Protein AF-A0A7C9MC09-F1 (afdb_monomer_lite)

pLDDT: mean 87.09, std 14.57, range [54.69, 97.94]

Sequence (71 aa):
MKKLKEELTSKMHSEFTISKEAEVKLKAGSMWSVAGFDCDDVTMKKWCDAYGITSQQAMKYKDFWRKLFKK

Secondary structure (DSSP, 8-state):
-HHHHHHHHHHHHHHT---HHHHHHHHHHHHHHHH-TT--HHHHHHHHHHHT--HHHHHHTHHHHHHHHT-

Organism: NCBI:txid2608404

Foldseek 3Di:
DVVVVVVVVVVVVVVPDDDPLVLLLVLLLVLCVPQPLPHDPVSSCVSCVVSVHDSVSSVVNSVVNVVVVVD

Structure (mmCIF, N/CA/C/O backbone):
data_AF-A0A7C9MC09-F1
#
_entry.id   AF-A0A7C9MC09-F1
#
loop_
_atom_site.group_PDB
_atom_site.id
_atom_site.type_symbol
_atom_site.label_atom_id
_atom_site.label_alt_id
_atom_site.label_comp_id
_atom_site.label_asym_id
_atom_site.label_entity_id
_atom_site.label_seq_id
_atom_site.pdbx_PDB_ins_code
_atom_site.Cartn_x
_atom_site.Cartn_y
_atom_site.Cartn_z
_atom_site.occupancy
_atom_site.B_iso_or_equiv
_atom_site.auth_seq_id
_atom_site.auth_comp_id
_atom_site.auth_asym_id
_atom_site.auth_atom_id
_atom_site.pdbx_PDB_model_num
ATOM 1 N N . MET A 1 1 ? -21.340 -16.485 33.764 1.00 59.44 1 MET A N 1
ATOM 2 C CA . MET A 1 1 ? -20.243 -16.703 32.788 1.00 59.44 1 MET A CA 1
ATOM 3 C C . MET A 1 1 ? -20.612 -16.371 31.341 1.00 59.44 1 MET A C 1
ATOM 5 O O . MET A 1 1 ? -19.820 -15.701 30.699 1.00 59.44 1 MET A O 1
ATOM 9 N N . LYS A 1 2 ? -21.780 -16.783 30.820 1.00 64.06 2 LYS A N 1
ATOM 10 C CA . LYS A 1 2 ? -22.180 -16.530 29.416 1.00 64.06 2 LYS A CA 1
ATOM 11 C C . LYS A 1 2 ? -22.211 -15.034 29.041 1.00 64.06 2 LYS A C 1
ATOM 13 O O . LYS A 1 2 ? -21.567 -14.630 28.085 1.00 64.06 2 LYS A O 1
ATOM 18 N N . LYS A 1 3 ? -22.817 -14.218 29.911 1.00 66.25 3 LYS A N 1
ATOM 19 C CA . LYS A 1 3 ? -22.930 -12.755 29.772 1.00 66.25 3 LYS A CA 1
ATOM 20 C C . LYS A 1 3 ? -21.574 -12.026 29.721 1.00 66.25 3 LYS A C 1
ATOM 22 O O . LYS A 1 3 ? -21.404 -11.111 28.935 1.00 66.25 3 LYS A O 1
ATOM 27 N N . LEU A 1 4 ? -20.593 -12.484 30.509 1.00 67.56 4 LEU A N 1
ATOM 28 C CA . LEU A 1 4 ? -19.233 -11.921 30.529 1.00 67.56 4 LEU A CA 1
ATOM 29 C C . LEU A 1 4 ? -18.471 -12.231 29.231 1.00 67.56 4 LEU A C 1
ATOM 31 O O . LEU A 1 4 ? -17.750 -11.380 28.725 1.00 67.56 4 LEU A O 1
ATOM 35 N N . LYS A 1 5 ? -18.648 -13.440 28.676 1.00 66.00 5 LYS A N 1
ATOM 36 C CA . LYS A 1 5 ? -18.069 -13.806 27.376 1.00 66.00 5 LYS A CA 1
ATOM 37 C C . LYS A 1 5 ? -18.656 -12.964 26.245 1.00 66.00 5 LYS A C 1
ATOM 39 O O . LYS A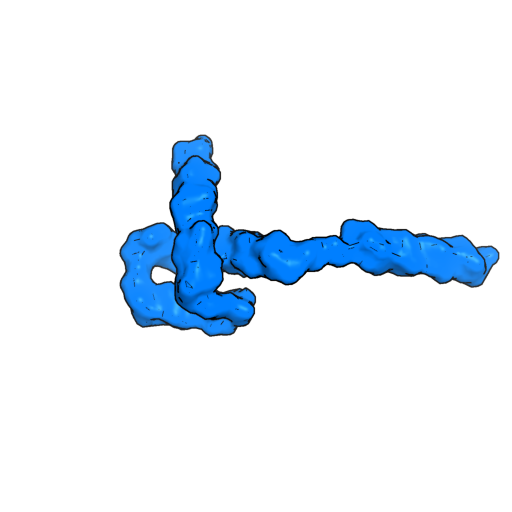 1 5 ? -17.898 -12.436 25.447 1.00 66.00 5 LYS A O 1
ATOM 44 N N . GLU A 1 6 ? -19.976 -12.810 26.204 1.00 68.69 6 GLU A N 1
ATOM 45 C CA . GLU A 1 6 ? -20.656 -12.000 25.183 1.00 68.69 6 GLU A CA 1
ATOM 46 C C . GLU A 1 6 ? -20.239 -10.522 25.250 1.00 68.69 6 GLU A C 1
ATOM 48 O O . GLU A 1 6 ? -19.958 -9.912 24.221 1.00 68.69 6 GLU A O 1
ATOM 53 N N . GLU A 1 7 ? -20.113 -9.963 26.455 1.00 65.94 7 GLU A N 1
ATOM 54 C CA . GLU A 1 7 ? -19.684 -8.576 26.653 1.00 65.94 7 GLU A CA 1
ATOM 55 C C . GLU A 1 7 ? -18.214 -8.351 26.255 1.00 65.94 7 GLU A C 1
ATOM 57 O O . GLU A 1 7 ? -17.892 -7.348 25.619 1.00 65.94 7 GLU A O 1
ATOM 62 N N . LEU A 1 8 ? -17.328 -9.305 26.563 1.00 60.09 8 LEU A N 1
ATOM 63 C CA . LEU A 1 8 ? -15.916 -9.249 26.176 1.00 60.09 8 LEU A CA 1
ATOM 64 C C . LEU A 1 8 ? -15.741 -9.362 24.654 1.00 60.09 8 LEU A C 1
ATOM 66 O O . LEU A 1 8 ? -15.005 -8.581 24.057 1.00 60.09 8 LEU A O 1
ATOM 70 N N . THR A 1 9 ? -16.454 -10.293 24.013 1.00 62.06 9 THR A N 1
ATOM 71 C CA . THR A 1 9 ? -16.446 -10.462 22.552 1.00 62.06 9 THR A CA 1
ATOM 72 C C . THR A 1 9 ? -17.007 -9.228 21.844 1.00 62.06 9 THR A C 1
ATOM 74 O O . THR A 1 9 ? -16.423 -8.760 20.867 1.00 62.06 9 THR A O 1
ATOM 77 N N . SER A 1 10 ? -18.091 -8.644 22.360 1.00 61.75 10 SER A N 1
ATOM 78 C CA . SER A 1 10 ? -18.671 -7.423 21.794 1.00 61.75 10 SER A CA 1
ATOM 79 C C . SER A 1 10 ? -17.738 -6.216 21.930 1.00 61.75 10 SER A C 1
ATOM 81 O O . SER A 1 10 ? -17.610 -5.446 20.979 1.00 61.75 10 SER A O 1
ATOM 83 N N . LYS A 1 11 ? -17.065 -6.046 23.078 1.00 61.84 11 LYS A N 1
ATOM 84 C CA . LYS A 1 11 ? -16.090 -4.959 23.285 1.00 61.84 11 LYS A CA 1
ATOM 85 C C . LYS A 1 11 ? -14.865 -5.115 22.382 1.00 61.84 11 LYS A C 1
ATOM 87 O O . LYS 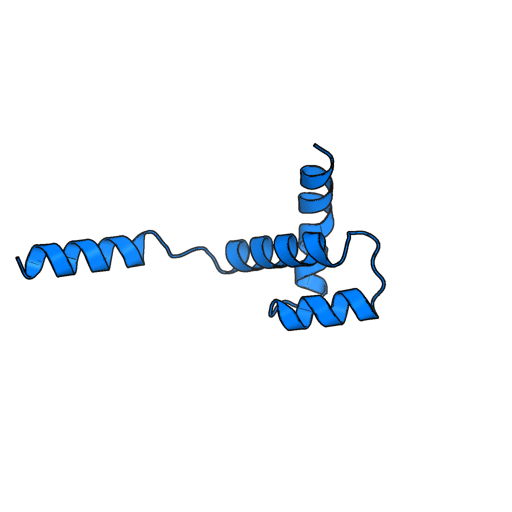A 1 11 ? -14.472 -4.155 21.729 1.00 61.84 11 LYS A O 1
ATOM 92 N N . MET A 1 12 ? -14.348 -6.336 22.226 1.00 63.06 12 MET A N 1
ATOM 93 C CA . MET A 1 12 ? -13.260 -6.622 21.281 1.00 63.06 12 MET A CA 1
ATOM 94 C C . MET A 1 12 ? -13.608 -6.245 19.834 1.00 63.06 12 MET A C 1
ATOM 96 O O . MET A 1 12 ? -12.769 -5.701 19.128 1.00 63.06 12 MET A O 1
ATOM 100 N N . HIS A 1 13 ? -14.827 -6.510 19.363 1.00 61.03 13 HIS A N 1
ATOM 101 C CA . HIS A 1 13 ? -15.211 -6.154 17.991 1.00 61.03 13 HIS A CA 1
ATOM 102 C C . HIS A 1 13 ? -15.523 -4.659 17.822 1.00 61.03 13 HIS A C 1
ATOM 104 O O . HIS A 1 13 ? -15.260 -4.090 16.763 1.00 61.03 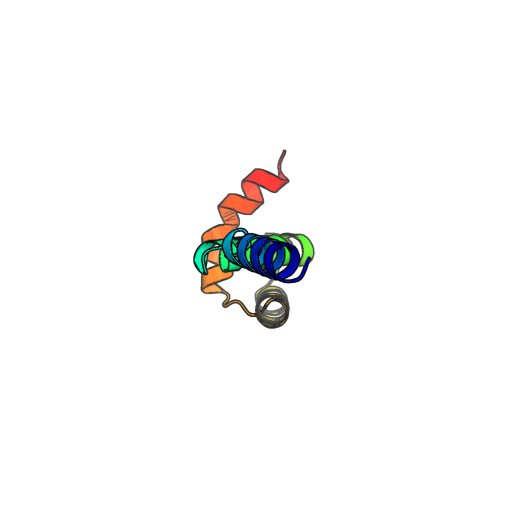13 HIS A O 1
ATOM 110 N N . SER A 1 14 ? -16.014 -4.009 18.879 1.00 59.97 14 SER A N 1
ATOM 111 C CA . SER A 1 14 ? -16.260 -2.565 18.918 1.00 59.97 14 SER A CA 1
ATOM 112 C C . SER A 1 14 ? -14.970 -1.739 18.882 1.00 59.97 14 SER A C 1
ATOM 114 O O . SER A 1 14 ? -14.946 -0.681 18.261 1.00 59.97 14 SER A O 1
ATOM 116 N N . GLU A 1 15 ? -13.903 -2.194 19.543 1.00 58.44 15 GLU A N 1
ATOM 117 C CA . GLU A 1 15 ? -12.648 -1.436 19.682 1.00 58.44 15 GLU A CA 1
ATOM 118 C C . GLU A 1 15 ? -11.653 -1.653 18.527 1.00 58.44 15 GLU A C 1
ATOM 120 O O . GLU A 1 15 ? -10.692 -0.901 18.390 1.00 58.44 15 GLU A O 1
ATOM 125 N N . PHE A 1 16 ? -11.895 -2.634 17.651 1.00 62.09 16 PHE A N 1
ATOM 126 C CA . PHE A 1 16 ? -10.996 -2.982 16.538 1.00 62.09 16 PHE A CA 1
ATOM 127 C C . PHE A 1 16 ? -11.467 -2.502 15.158 1.00 62.09 16 PHE A C 1
ATOM 129 O O . PHE A 1 16 ? -10.894 -2.881 14.134 1.00 62.09 16 PHE A O 1
ATOM 136 N N . THR A 1 17 ? -12.490 -1.648 15.095 1.00 70.81 17 THR A N 1
ATOM 137 C CA . THR A 1 17 ? -12.955 -1.112 13.811 1.00 70.81 17 THR A CA 1
ATOM 138 C C . THR A 1 17 ? -12.130 0.116 13.425 1.00 70.81 17 THR A C 1
ATOM 140 O O . THR A 1 17 ? -12.418 1.236 13.840 1.00 70.81 17 THR A O 1
ATOM 143 N N . ILE A 1 18 ? -11.089 -0.082 12.613 1.00 78.19 18 ILE A N 1
ATOM 144 C CA . ILE A 1 18 ? -10.392 1.030 11.954 1.00 78.19 18 ILE A CA 1
ATOM 145 C C . ILE A 1 18 ? -11.236 1.565 10.795 1.00 78.19 18 ILE A C 1
ATOM 147 O O . ILE A 1 18 ? -11.960 0.821 10.131 1.00 78.19 18 ILE A O 1
ATOM 151 N N . SER A 1 19 ? -11.152 2.869 10.527 1.00 89.81 19 SER A N 1
ATOM 152 C CA . SER A 1 19 ? -11.818 3.429 9.351 1.00 89.81 19 SER A CA 1
ATOM 153 C C . SER A 1 19 ? -11.205 2.855 8.070 1.00 89.81 19 SER A C 1
ATOM 155 O O . SER A 1 19 ? -10.009 2.560 8.017 1.00 89.81 19 SER A O 1
ATOM 157 N N . LYS A 1 20 ? -12.001 2.769 6.996 1.00 90.81 20 LYS A N 1
ATOM 158 C CA . LYS A 1 20 ? -11.502 2.358 5.669 1.00 90.81 20 LYS A CA 1
ATOM 159 C C . LYS A 1 20 ? -10.306 3.204 5.222 1.00 90.81 20 LYS A C 1
ATOM 161 O O . LYS A 1 20 ? -9.387 2.707 4.583 1.00 90.81 20 LYS A O 1
ATOM 166 N N . GLU A 1 21 ? -10.299 4.488 5.576 1.00 94.19 21 GLU A N 1
ATOM 167 C CA . GLU A 1 21 ? -9.186 5.379 5.259 1.00 94.19 21 GLU A CA 1
ATOM 168 C C . GLU A 1 21 ? -7.917 5.039 6.054 1.00 94.19 21 GLU A C 1
ATOM 170 O O . GLU A 1 21 ? -6.822 5.033 5.488 1.00 94.19 21 GLU A O 1
ATOM 175 N N . ALA A 1 22 ? -8.051 4.705 7.341 1.00 93.75 22 ALA A N 1
ATOM 176 C CA . ALA A 1 22 ? -6.931 4.241 8.154 1.00 93.75 22 ALA A CA 1
ATOM 177 C C . ALA A 1 22 ? -6.369 2.911 7.626 1.00 93.75 22 ALA A C 1
ATOM 179 O O . ALA A 1 22 ? -5.152 2.758 7.534 1.00 93.75 22 ALA A O 1
ATOM 180 N N . GLU A 1 23 ? -7.236 1.990 7.203 1.00 94.88 23 GLU A N 1
ATOM 181 C CA . GLU A 1 23 ? -6.833 0.725 6.586 1.00 94.88 23 GLU A CA 1
ATOM 182 C C . GLU A 1 23 ? -6.017 0.953 5.304 1.00 94.88 23 GLU A C 1
ATOM 184 O O . GLU A 1 23 ? -4.917 0.417 5.165 1.00 94.88 23 GLU A O 1
ATOM 189 N N . VAL A 1 24 ? -6.504 1.802 4.393 1.00 96.94 24 VAL A N 1
ATOM 190 C CA . VAL A 1 24 ? -5.785 2.154 3.157 1.00 96.94 24 VAL A CA 1
ATOM 191 C C . VAL A 1 24 ? -4.437 2.805 3.468 1.00 96.94 24 VAL A C 1
ATOM 193 O O . VAL A 1 24 ? -3.430 2.461 2.848 1.00 96.94 24 VAL A O 1
ATOM 196 N N . LYS A 1 25 ? -4.391 3.719 4.444 1.00 97.19 25 LYS A N 1
ATOM 197 C CA . LYS A 1 25 ? -3.150 4.380 4.862 1.00 97.19 25 LYS A CA 1
ATOM 198 C C . LYS A 1 25 ? -2.115 3.376 5.371 1.00 97.19 25 LYS A C 1
ATOM 200 O O . LYS A 1 25 ? -0.944 3.497 5.012 1.00 97.19 25 LYS A O 1
ATOM 205 N N . LEU A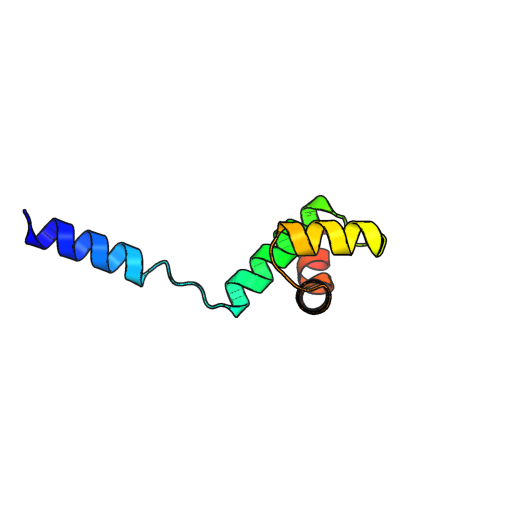 1 26 ? -2.530 2.405 6.186 1.00 96.12 26 LEU A N 1
ATOM 206 C CA . LEU A 1 26 ? -1.654 1.355 6.714 1.00 96.12 26 LEU A CA 1
ATOM 207 C C . LEU A 1 26 ? -1.165 0.421 5.602 1.00 96.12 26 LEU A C 1
ATOM 209 O O . LEU A 1 26 ? 0.038 0.202 5.490 1.00 96.12 26 LEU A O 1
ATOM 213 N N . LYS A 1 27 ? -2.065 -0.036 4.721 1.00 97.38 27 LYS A N 1
ATOM 214 C CA . LYS A 1 27 ? -1.714 -0.858 3.550 1.00 97.38 27 LYS A CA 1
ATOM 215 C C . LYS A 1 27 ? -0.712 -0.159 2.633 1.00 97.38 27 LYS A C 1
ATOM 217 O O . LYS A 1 27 ? 0.261 -0.777 2.215 1.00 97.38 27 LYS A O 1
ATOM 222 N N . ALA A 1 28 ? -0.896 1.137 2.371 1.00 97.50 28 ALA A N 1
ATOM 223 C CA . ALA A 1 28 ? 0.061 1.934 1.605 1.00 97.50 28 ALA A CA 1
ATOM 224 C C . ALA A 1 28 ? 1.434 2.002 2.293 1.00 97.50 28 ALA A C 1
ATOM 226 O O . ALA A 1 28 ? 2.456 1.931 1.620 1.00 97.50 28 ALA A O 1
ATOM 227 N N . GLY A 1 29 ? 1.470 2.104 3.625 1.00 96.62 29 GLY A N 1
ATOM 228 C CA . GLY A 1 29 ? 2.715 2.079 4.397 1.00 96.62 29 GLY A CA 1
ATOM 229 C C . GLY A 1 29 ? 3.454 0.750 4.276 1.00 96.62 29 GLY A C 1
ATOM 230 O O . GLY A 1 29 ? 4.644 0.740 3.966 1.00 96.62 29 GLY A O 1
ATOM 231 N N . SER A 1 30 ? 2.739 -0.366 4.445 1.00 96.69 30 SER A N 1
ATOM 232 C CA . SER A 1 30 ? 3.294 -1.708 4.235 1.00 96.69 30 SER A CA 1
ATOM 233 C C . SER A 1 30 ? 3.815 -1.878 2.808 1.00 96.69 30 SER A C 1
ATOM 235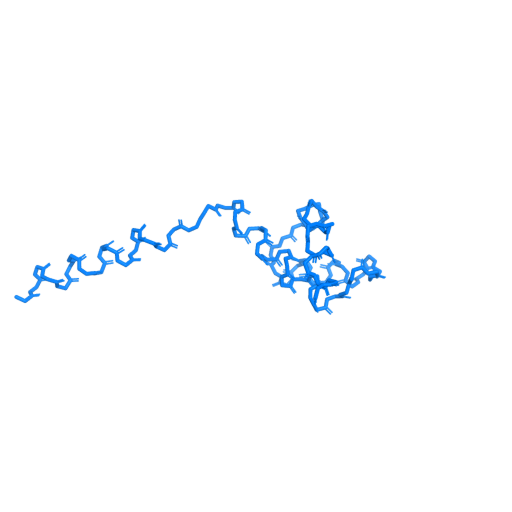 O O . SER A 1 30 ? 4.955 -2.294 2.625 1.00 96.69 30 SER A O 1
ATOM 237 N N . MET A 1 31 ? 3.036 -1.461 1.809 1.00 97.12 31 MET A N 1
ATOM 238 C CA . MET A 1 31 ? 3.439 -1.477 0.404 1.00 97.12 31 MET A CA 1
ATOM 239 C C . MET A 1 31 ? 4.755 -0.711 0.179 1.00 97.12 31 MET A C 1
ATOM 241 O O . MET A 1 31 ? 5.720 -1.293 -0.316 1.00 97.12 31 MET A O 1
ATOM 245 N N . TRP A 1 32 ? 4.840 0.555 0.609 1.00 97.38 32 TRP A N 1
ATOM 246 C CA . TRP A 1 32 ? 6.038 1.385 0.419 1.00 97.38 32 TRP A CA 1
ATOM 247 C C . TRP A 1 32 ? 7.268 0.863 1.164 1.00 97.38 32 TRP A C 1
ATOM 249 O O . TRP A 1 32 ? 8.383 1.034 0.673 1.00 97.38 32 TRP A O 1
ATOM 259 N N . SER A 1 33 ? 7.081 0.205 2.312 1.00 94.94 33 SER A N 1
ATOM 260 C CA . SER A 1 33 ? 8.186 -0.408 3.060 1.00 94.94 33 SER A CA 1
ATOM 261 C C . SER A 1 33 ? 8.859 -1.560 2.306 1.00 94.94 33 SER A C 1
ATOM 263 O O . SER A 1 33 ? 10.044 -1.804 2.511 1.00 94.94 33 SER A O 1
ATOM 265 N N . VAL A 1 34 ? 8.121 -2.236 1.416 1.00 95.06 34 VAL A N 1
ATOM 266 C CA . VAL A 1 34 ? 8.616 -3.375 0.630 1.00 95.06 34 VAL A CA 1
ATOM 267 C C . VAL A 1 34 ? 9.052 -2.944 -0.768 1.00 95.06 34 VAL A C 1
ATOM 269 O O . VAL A 1 34 ? 10.125 -3.328 -1.222 1.00 95.06 34 VAL A O 1
ATOM 272 N N . ALA A 1 35 ? 8.232 -2.148 -1.459 1.00 95.38 35 ALA A N 1
ATOM 273 C CA . ALA A 1 35 ? 8.525 -1.696 -2.817 1.00 95.38 35 ALA A CA 1
ATOM 274 C C . ALA A 1 35 ? 9.672 -0.673 -2.858 1.00 95.38 35 ALA A C 1
ATOM 276 O O . ALA A 1 35 ? 10.419 -0.622 -3.831 1.00 95.38 35 ALA A O 1
ATOM 277 N N . GLY A 1 36 ? 9.821 0.131 -1.801 1.00 95.38 36 GLY A N 1
ATOM 278 C CA . GLY A 1 36 ? 10.680 1.308 -1.793 1.00 95.38 36 GLY A CA 1
ATOM 279 C C . GLY A 1 36 ? 10.005 2.519 -2.446 1.00 95.38 36 GLY A C 1
ATOM 280 O O . GLY A 1 36 ? 9.176 2.403 -3.346 1.00 95.38 36 GLY A O 1
ATOM 281 N N . PHE A 1 37 ? 10.352 3.722 -1.982 1.00 95.62 37 PHE A N 1
ATOM 282 C CA . PHE A 1 37 ? 9.690 4.961 -2.418 1.00 95.62 37 PHE A CA 1
ATOM 283 C C . PHE A 1 37 ? 10.012 5.375 -3.858 1.00 95.62 37 PHE A C 1
ATOM 285 O O . PHE A 1 37 ? 9.283 6.186 -4.423 1.00 95.62 37 PHE A O 1
ATOM 292 N N . ASP A 1 38 ? 11.075 4.846 -4.452 1.00 94.88 38 ASP A N 1
ATOM 293 C CA . ASP A 1 38 ? 11.525 5.197 -5.802 1.00 94.88 38 ASP A CA 1
ATOM 294 C C . ASP A 1 38 ? 11.389 3.995 -6.768 1.00 94.88 38 ASP A C 1
ATOM 296 O O . ASP A 1 38 ? 12.114 3.899 -7.752 1.00 94.88 38 ASP A O 1
ATOM 300 N N . CYS A 1 39 ? 10.470 3.060 -6.475 1.00 95.12 39 CYS A N 1
ATOM 301 C CA . CYS A 1 39 ? 10.194 1.900 -7.325 1.00 95.12 39 CYS A CA 1
ATOM 302 C C . CYS A 1 39 ? 9.559 2.283 -8.672 1.00 95.12 39 CYS A C 1
ATOM 304 O O . CYS A 1 39 ? 8.881 3.307 -8.783 1.00 95.12 39 CYS A O 1
ATOM 306 N N . ASP A 1 40 ? 9.727 1.418 -9.673 1.00 96.44 40 ASP A N 1
ATOM 307 C CA . ASP A 1 40 ? 9.063 1.552 -10.971 1.00 96.44 40 ASP A CA 1
ATOM 308 C C . ASP A 1 40 ? 7.562 1.196 -10.920 1.00 96.44 40 ASP A C 1
ATOM 310 O O . ASP A 1 40 ? 7.055 0.631 -9.943 1.00 96.44 40 ASP A O 1
ATOM 314 N N . ASP A 1 41 ? 6.843 1.519 -11.999 1.00 94.56 41 ASP A N 1
ATOM 315 C CA . ASP A 1 41 ? 5.395 1.303 -12.111 1.00 94.56 41 ASP A CA 1
ATOM 316 C C . ASP A 1 41 ? 5.005 -0.182 -12.062 1.00 94.56 41 ASP A C 1
ATOM 318 O O . ASP A 1 41 ? 3.940 -0.534 -11.545 1.00 94.56 41 ASP A O 1
ATOM 322 N N . VAL A 1 42 ? 5.862 -1.073 -12.574 1.00 97.00 42 VAL A N 1
ATOM 323 C CA . VAL A 1 42 ? 5.615 -2.524 -12.592 1.00 97.00 42 VAL A CA 1
ATOM 324 C C . VAL A 1 42 ? 5.644 -3.075 -11.167 1.00 97.00 42 VAL A C 1
ATOM 326 O O . VAL A 1 42 ? 4.733 -3.794 -10.745 1.00 97.00 42 VAL A O 1
ATOM 329 N N . THR A 1 43 ? 6.662 -2.690 -10.403 1.00 96.81 43 THR A N 1
ATOM 330 C CA . THR A 1 43 ? 6.842 -3.037 -8.994 1.00 96.81 43 THR A CA 1
ATOM 331 C C . THR A 1 43 ? 5.731 -2.432 -8.149 1.00 96.81 43 THR A C 1
ATOM 333 O O . THR A 1 43 ? 5.132 -3.133 -7.330 1.00 96.81 43 THR A O 1
ATOM 336 N N . MET A 1 44 ? 5.400 -1.160 -8.385 1.00 96.12 44 MET A N 1
ATOM 337 C CA . MET A 1 44 ? 4.318 -0.478 -7.684 1.00 96.12 44 MET A CA 1
ATOM 338 C C . MET A 1 44 ? 2.985 -1.198 -7.892 1.00 96.12 44 MET A C 1
ATOM 340 O O . MET A 1 44 ? 2.290 -1.483 -6.917 1.00 96.12 44 MET A O 1
ATOM 344 N N . LYS A 1 45 ? 2.637 -1.529 -9.142 1.00 96.94 45 LYS A N 1
ATOM 345 C CA . LYS A 1 45 ? 1.392 -2.231 -9.469 1.00 96.94 45 LYS A CA 1
ATOM 346 C C . LYS A 1 45 ? 1.325 -3.597 -8.789 1.00 96.94 45 LYS A C 1
ATOM 348 O O . LYS A 1 45 ? 0.347 -3.876 -8.104 1.00 96.94 45 LYS A O 1
ATOM 353 N N . LYS A 1 46 ? 2.391 -4.401 -8.894 1.00 97.81 46 LYS A N 1
ATOM 354 C CA . LYS A 1 46 ? 2.485 -5.722 -8.251 1.00 97.81 46 LYS A CA 1
ATOM 355 C C . LYS A 1 46 ? 2.179 -5.652 -6.753 1.00 97.81 46 LYS A C 1
ATOM 357 O O . LYS A 1 46 ? 1.421 -6.473 -6.240 1.00 97.81 46 LYS A O 1
ATOM 362 N N . TRP A 1 47 ? 2.777 -4.696 -6.044 1.00 97.88 47 TRP A N 1
ATOM 363 C CA . TRP A 1 47 ? 2.582 -4.586 -4.600 1.00 97.88 47 TRP A CA 1
ATOM 364 C C . TRP A 1 47 ? 1.255 -3.923 -4.224 1.00 97.88 47 TRP A C 1
ATOM 366 O O . TRP A 1 47 ? 0.645 -4.322 -3.237 1.00 97.88 47 TRP A O 1
ATOM 376 N N . CYS A 1 48 ? 0.752 -2.978 -5.018 1.00 97.69 48 CYS A N 1
ATOM 377 C CA . CYS A 1 48 ? -0.603 -2.449 -4.849 1.00 97.69 48 CYS A CA 1
ATOM 378 C C . CYS A 1 48 ? -1.655 -3.569 -4.938 1.00 97.69 48 CYS A C 1
ATOM 380 O O . CYS A 1 48 ? -2.493 -3.683 -4.040 1.00 97.69 48 CYS A O 1
ATOM 382 N N . ASP A 1 49 ? -1.538 -4.451 -5.935 1.00 97.50 49 ASP A N 1
ATOM 383 C CA . ASP A 1 49 ? -2.412 -5.616 -6.099 1.00 97.50 49 ASP A CA 1
ATOM 384 C C . ASP A 1 49 ? -2.293 -6.578 -4.902 1.00 97.50 49 ASP A C 1
ATOM 386 O O . ASP A 1 49 ? -3.305 -6.997 -4.341 1.00 97.50 49 ASP A O 1
ATOM 390 N N . ALA A 1 50 ? -1.067 -6.865 -4.441 1.00 97.69 50 ALA A N 1
ATOM 391 C CA . ALA A 1 50 ? -0.824 -7.747 -3.295 1.00 97.69 50 ALA A CA 1
ATOM 392 C C . ALA A 1 50 ? -1.439 -7.230 -1.980 1.00 97.69 50 ALA A C 1
ATOM 394 O O . ALA A 1 50 ? -1.922 -8.019 -1.170 1.00 97.69 50 ALA A O 1
ATOM 395 N N . TYR A 1 51 ? -1.442 -5.911 -1.765 1.00 95.75 51 TYR A N 1
ATOM 396 C CA . TYR A 1 51 ? -2.034 -5.282 -0.579 1.00 95.75 51 TYR A CA 1
ATOM 397 C C . TYR A 1 51 ? -3.506 -4.877 -0.772 1.00 95.75 51 TYR A C 1
ATOM 399 O O . TYR A 1 51 ? -4.131 -4.387 0.172 1.00 95.75 51 TYR A O 1
ATOM 407 N N . GLY A 1 52 ? -4.081 -5.092 -1.959 1.00 96.94 52 GLY A N 1
ATOM 408 C CA . GLY A 1 52 ? -5.478 -4.783 -2.260 1.00 96.94 52 GLY A CA 1
ATOM 409 C C . GLY A 1 52 ? -5.792 -3.284 -2.224 1.00 96.94 52 GLY A C 1
ATOM 410 O O . GLY A 1 52 ? -6.834 -2.886 -1.700 1.00 96.94 52 GLY A O 1
ATOM 411 N N . ILE A 1 53 ? -4.882 -2.450 -2.732 1.00 97.69 53 ILE A N 1
ATOM 412 C CA . ILE A 1 53 ? -5.065 -0.999 -2.879 1.00 97.69 53 ILE A CA 1
ATOM 413 C C . ILE A 1 53 ? -4.749 -0.566 -4.308 1.00 97.69 53 ILE A C 1
ATOM 415 O O . ILE A 1 53 ? -4.015 -1.224 -5.029 1.00 97.69 53 ILE A O 1
ATOM 419 N N . THR A 1 54 ? -5.279 0.579 -4.719 1.00 97.94 54 THR A N 1
ATOM 420 C CA . THR A 1 54 ? -4.935 1.184 -6.013 1.00 97.94 54 THR A CA 1
ATOM 421 C C . THR A 1 54 ? -3.638 1.988 -5.929 1.00 97.94 54 THR A C 1
ATOM 423 O O . THR A 1 54 ? -3.289 2.528 -4.874 1.00 97.94 54 THR A O 1
ATOM 426 N N . SER A 1 55 ? -2.975 2.188 -7.070 1.00 96.81 55 SER A N 1
ATOM 427 C CA . SER A 1 55 ? -1.804 3.071 -7.157 1.00 96.81 55 SER A CA 1
ATOM 428 C C . SER A 1 55 ? -2.105 4.497 -6.678 1.00 96.81 55 SER A C 1
ATOM 430 O O . SER A 1 55 ? -1.287 5.110 -5.998 1.00 96.81 55 SER A O 1
ATOM 432 N N . GLN A 1 56 ? -3.307 5.020 -6.946 1.00 97.19 56 GLN A N 1
ATOM 433 C CA . GLN A 1 56 ? -3.721 6.347 -6.476 1.00 97.19 56 GLN A CA 1
ATOM 434 C C . GLN A 1 56 ? -3.793 6.419 -4.942 1.00 97.19 56 GLN A C 1
ATOM 436 O O . GLN A 1 56 ? -3.314 7.379 -4.335 1.00 97.19 56 GLN A O 1
ATOM 441 N N . GLN A 1 57 ? -4.355 5.390 -4.303 1.00 97.75 57 GLN A N 1
ATOM 442 C CA . GLN A 1 57 ? -4.410 5.280 -2.844 1.00 97.75 57 GLN A CA 1
ATOM 443 C C . GLN A 1 57 ? -3.014 5.160 -2.224 1.00 97.75 57 GLN A C 1
ATOM 445 O O . GLN A 1 57 ? -2.742 5.800 -1.210 1.00 97.75 57 GLN A O 1
ATOM 450 N N . ALA A 1 58 ? -2.115 4.398 -2.850 1.00 96.94 58 ALA A N 1
ATOM 451 C CA . ALA A 1 58 ? -0.722 4.312 -2.431 1.00 96.94 58 ALA A CA 1
ATOM 452 C C . ALA A 1 58 ? 0.000 5.668 -2.521 1.00 96.94 58 ALA A C 1
ATOM 454 O O . ALA A 1 58 ? 0.662 6.084 -1.564 1.00 96.94 58 ALA A O 1
ATOM 455 N N . MET A 1 59 ? -0.160 6.382 -3.641 1.00 97.62 59 MET A N 1
ATOM 456 C CA . MET A 1 59 ? 0.471 7.688 -3.867 1.00 97.62 59 MET A CA 1
ATOM 457 C C . MET A 1 59 ? -0.015 8.755 -2.890 1.00 97.62 59 MET A C 1
ATOM 459 O O . MET A 1 59 ? 0.804 9.530 -2.399 1.00 97.62 59 MET A O 1
ATOM 463 N N . LYS A 1 60 ? -1.308 8.752 -2.529 1.00 97.81 60 LYS A N 1
ATOM 464 C CA . LYS A 1 60 ? -1.889 9.687 -1.547 1.00 97.81 60 LYS A CA 1
ATOM 465 C C . LYS A 1 60 ? -1.100 9.737 -0.230 1.00 97.81 60 LYS A C 1
ATOM 467 O O . LYS A 1 60 ? -1.001 10.798 0.379 1.00 97.81 60 LYS A O 1
ATOM 472 N N . TYR A 1 61 ? -0.532 8.611 0.211 1.00 97.06 61 TYR A N 1
ATOM 473 C CA . TYR A 1 61 ? 0.199 8.507 1.481 1.00 97.06 61 TYR A CA 1
ATOM 474 C C . TYR A 1 61 ? 1.721 8.359 1.322 1.00 97.06 61 TYR A C 1
ATOM 476 O O . TYR A 1 61 ? 2.413 8.182 2.327 1.00 97.06 61 TYR A O 1
ATOM 484 N N . LYS A 1 62 ? 2.262 8.458 0.099 1.00 96.38 62 LYS A N 1
ATOM 485 C CA . LYS A 1 62 ? 3.696 8.267 -0.185 1.00 96.38 62 LYS A CA 1
ATOM 486 C C . LYS A 1 62 ? 4.580 9.205 0.635 1.00 96.38 62 LYS A C 1
ATOM 488 O O . LYS A 1 62 ? 5.453 8.745 1.365 1.00 96.38 62 LYS A O 1
ATOM 493 N N . ASP A 1 63 ? 4.314 10.509 0.583 1.00 96.12 63 ASP A N 1
ATOM 494 C CA . ASP A 1 63 ? 5.126 11.511 1.288 1.00 96.12 63 ASP A CA 1
ATOM 495 C C . ASP A 1 63 ? 5.024 11.402 2.809 1.00 96.12 63 ASP A C 1
ATOM 497 O O . ASP A 1 63 ? 6.008 11.627 3.516 1.00 96.12 63 ASP A O 1
ATOM 501 N N . PHE A 1 64 ? 3.846 11.033 3.320 1.00 95.56 64 PHE A N 1
ATOM 502 C CA . PHE A 1 64 ? 3.643 10.790 4.747 1.00 95.56 64 PHE A CA 1
ATOM 503 C C . PHE A 1 64 ? 4.577 9.679 5.240 1.00 95.56 64 PHE A C 1
ATOM 505 O O . PHE A 1 64 ? 5.336 9.883 6.188 1.00 95.56 64 PHE A O 1
ATOM 512 N N . TRP A 1 65 ? 4.575 8.530 4.561 1.00 96.00 65 TRP A N 1
ATOM 513 C CA . TRP A 1 65 ? 5.416 7.395 4.933 1.00 96.00 65 TRP A CA 1
ATOM 514 C C . TRP A 1 65 ? 6.899 7.642 4.652 1.00 96.00 65 TRP A C 1
ATOM 516 O O . TRP A 1 65 ? 7.735 7.260 5.468 1.00 96.00 65 TRP A O 1
ATOM 526 N N . ARG A 1 66 ? 7.239 8.363 3.574 1.00 95.31 66 ARG A N 1
ATOM 527 C CA . ARG A 1 66 ? 8.630 8.730 3.259 1.00 95.31 66 ARG A CA 1
ATOM 528 C C . ARG A 1 66 ? 9.253 9.588 4.354 1.00 95.31 66 ARG A C 1
ATOM 530 O O . ARG A 1 66 ? 10.425 9.418 4.670 1.00 95.31 66 ARG A O 1
ATOM 537 N N . LYS A 1 67 ? 8.482 10.511 4.937 1.00 95.12 67 LYS A N 1
ATOM 538 C CA . LYS A 1 67 ? 8.935 11.338 6.066 1.00 95.12 67 LYS A CA 1
ATOM 539 C C . LYS A 1 67 ? 9.141 10.513 7.334 1.00 95.12 67 LYS A C 1
ATOM 541 O O . LYS A 1 67 ? 10.098 10.771 8.054 1.00 95.12 67 LYS A O 1
ATOM 546 N N . LEU A 1 68 ? 8.273 9.536 7.596 1.00 92.31 68 LEU A N 1
ATOM 547 C CA . LEU A 1 68 ? 8.400 8.657 8.762 1.00 92.31 68 LEU A CA 1
ATOM 548 C C . LEU A 1 68 ? 9.605 7.714 8.668 1.00 92.31 68 LEU A C 1
ATOM 550 O O . LEU A 1 68 ? 10.257 7.498 9.678 1.00 92.31 68 LEU A O 1
ATOM 554 N N . PHE A 1 69 ? 9.932 7.210 7.475 1.00 86.44 69 PHE A N 1
ATOM 555 C CA . PHE A 1 69 ? 11.073 6.308 7.250 1.00 86.44 69 PHE A CA 1
ATOM 556 C C . PHE A 1 69 ? 12.454 6.979 7.317 1.00 86.44 69 PHE A C 1
ATOM 558 O O . PHE A 1 69 ? 13.464 6.288 7.360 1.00 86.44 69 PHE A O 1
ATOM 565 N N . LYS A 1 70 ? 12.519 8.315 7.264 1.00 79.38 70 LYS A N 1
ATOM 566 C CA . LYS A 1 70 ? 13.775 9.088 7.326 1.00 79.38 70 LYS A CA 1
ATOM 567 C C . LYS A 1 70 ? 14.200 9.459 8.756 1.00 79.38 70 LYS A C 1
ATOM 569 O O . LYS A 1 70 ? 15.168 10.201 8.908 1.0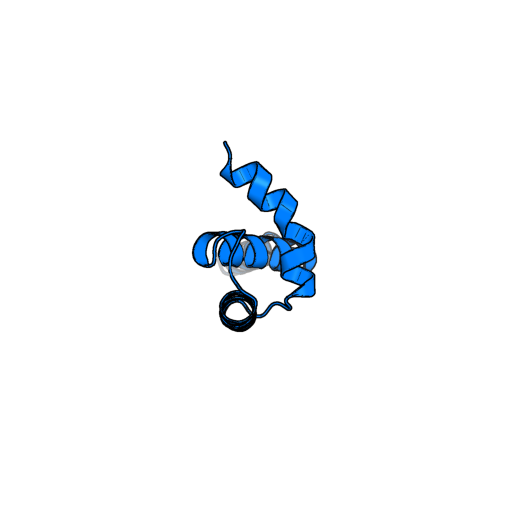0 79.38 70 LYS A O 1
ATOM 574 N N . LYS A 1 71 ? 13.455 9.015 9.770 1.00 54.69 71 LYS A N 1
ATOM 575 C CA . LYS A 1 71 ? 13.805 9.146 11.189 1.00 54.69 71 LYS A CA 1
ATOM 576 C C . LYS A 1 71 ? 14.449 7.864 11.685 1.00 54.69 71 LYS A C 1
ATOM 578 O O . LYS A 1 71 ? 15.354 7.997 12.531 1.00 54.69 71 LYS A O 1
#

Radius of gyration: 16.91 Å; chains: 1; bounding box: 37×28×45 Å